Protein AF-A0AA37TK86-F1 (afdb_monomer)

Mean predicted aligned error: 8.05 Å

Sequence (138 aa):
MGIFGYLDRIAAEAEARDTRTPEQRAADVAAYEARGREAAIRLAAERVEFLAAAPRYVLPDGTAWRSSDMMGTLRTGRQGDQGRRLHAVPEEDCGVWSGASPALCGAQPGPRSVGWGDVRSEPVDCPRCVAKLRKFGL

Nearest PDB structures (foldseek):
  7bz6-assembly1_B  TM=3.145E-01  e=6.332E+00  Mycobacterium tuberculosis variant bovis

Solvent-accessible surface area (backbone atoms only — not comparable to full-atom values): 7468 Å² total; per-residue (Å²): 137,58,75,66,69,54,52,54,49,51,52,54,56,50,56,78,65,53,85,67,50,75,67,53,49,53,50,52,49,51,52,50,52,51,53,50,50,52,51,51,52,50,54,49,50,54,48,52,55,48,60,70,71,22,55,73,48,68,48,99,88,68,53,50,26,26,14,24,30,38,32,7,30,92,89,63,64,44,35,74,86,58,33,75,35,25,32,36,28,47,52,87,32,46,21,81,70,24,47,66,64,54,23,77,60,62,56,55,51,54,100,61,33,49,12,26,25,47,76,35,71,59,69,53,62,30,67,60,29,45,57,51,38,47,76,73,77,89

Organism: NCBI:txid374432

Structure (mmCIF, N/CA/C/O backbone):
data_AF-A0AA37TK86-F1
#
_entry.id   AF-A0AA37TK86-F1
#
loop_
_atom_site.group_PDB
_atom_site.id
_atom_site.type_symbol
_atom_site.label_atom_id
_atom_site.label_alt_id
_atom_site.label_comp_id
_atom_site.label_asym_id
_atom_site.label_entity_id
_atom_site.label_seq_id
_atom_site.pdbx_PDB_ins_code
_atom_site.Cartn_x
_atom_site.Cartn_y
_atom_site.Cartn_z
_atom_site.occupancy
_atom_site.B_iso_or_equiv
_atom_site.auth_seq_id
_atom_site.auth_comp_id
_atom_site.auth_asym_id
_atom_site.auth_atom_id
_atom_site.pdbx_PDB_model_num
ATOM 1 N N . MET A 1 1 ? 28.799 23.690 -22.260 1.00 52.06 1 MET A N 1
ATOM 2 C CA . MET A 1 1 ? 28.217 22.510 -22.933 1.00 52.06 1 MET A CA 1
ATOM 3 C C . MET A 1 1 ? 27.085 22.013 -22.042 1.00 52.06 1 MET A C 1
ATOM 5 O O . MET A 1 1 ? 27.36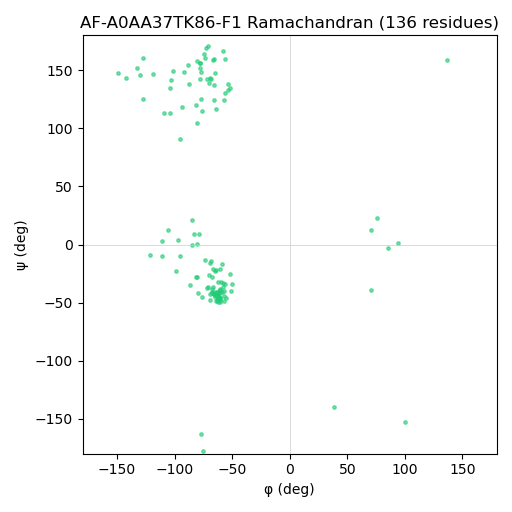2 21.607 -20.923 1.00 52.06 1 MET A O 1
ATOM 9 N N . GLY A 1 2 ? 25.826 22.228 -22.434 1.00 57.91 2 GLY A N 1
ATOM 10 C CA . GLY A 1 2 ? 24.664 21.905 -21.593 1.00 57.91 2 GLY A CA 1
ATOM 11 C C . GLY A 1 2 ? 24.342 20.408 -21.596 1.00 57.91 2 GLY A C 1
ATOM 12 O O . GLY A 1 2 ? 24.684 19.717 -22.551 1.00 57.91 2 GLY A O 1
ATOM 13 N N . ILE A 1 3 ? 23.664 19.926 -20.549 1.00 62.66 3 ILE A N 1
ATOM 14 C CA . ILE A 1 3 ? 23.268 18.514 -20.349 1.00 62.66 3 ILE A CA 1
ATOM 15 C C . ILE A 1 3 ? 22.554 17.917 -21.577 1.00 62.66 3 ILE A C 1
ATOM 17 O O . ILE A 1 3 ? 22.773 16.753 -21.902 1.00 62.66 3 ILE A O 1
ATOM 21 N N . PHE A 1 4 ? 21.779 18.721 -22.309 1.00 63.53 4 PHE A N 1
ATOM 22 C CA . PHE A 1 4 ? 21.070 18.290 -23.518 1.00 63.53 4 PHE A CA 1
ATOM 23 C C . PHE A 1 4 ? 22.015 17.810 -24.635 1.00 63.53 4 PHE A C 1
ATOM 25 O O . PHE A 1 4 ? 21.860 16.696 -25.121 1.00 63.53 4 PHE A O 1
ATOM 32 N N . GLY A 1 5 ? 23.096 18.543 -24.930 1.00 77.69 5 GLY A N 1
ATOM 33 C CA . GLY A 1 5 ? 24.056 18.134 -25.968 1.00 77.69 5 GLY A CA 1
ATOM 34 C C . GLY A 1 5 ? 24.898 16.900 -25.609 1.00 77.69 5 GLY A C 1
ATOM 35 O O . GLY A 1 5 ? 25.516 16.295 -26.481 1.00 77.69 5 GLY A O 1
ATOM 36 N N . TYR A 1 6 ? 24.946 16.514 -24.329 1.00 80.31 6 TYR A N 1
ATOM 37 C CA . TYR A 1 6 ? 25.613 15.286 -23.888 1.00 80.31 6 TYR A CA 1
ATOM 38 C C . TYR A 1 6 ? 24.738 14.050 -24.126 1.00 80.31 6 TYR A C 1
ATOM 40 O O . TYR A 1 6 ? 25.247 13.032 -24.595 1.00 80.31 6 TYR A O 1
ATOM 48 N N . LEU A 1 7 ? 23.436 14.151 -23.847 1.00 84.38 7 LEU A N 1
ATOM 49 C CA . LEU A 1 7 ? 22.480 13.065 -24.073 1.00 84.38 7 LEU A CA 1
ATOM 50 C C . LEU A 1 7 ? 22.280 12.792 -25.566 1.00 84.38 7 LEU A C 1
ATOM 52 O O . LEU A 1 7 ? 22.307 11.632 -25.969 1.00 84.38 7 LEU A O 1
ATOM 56 N N . ASP A 1 8 ? 22.199 13.842 -26.385 1.00 85.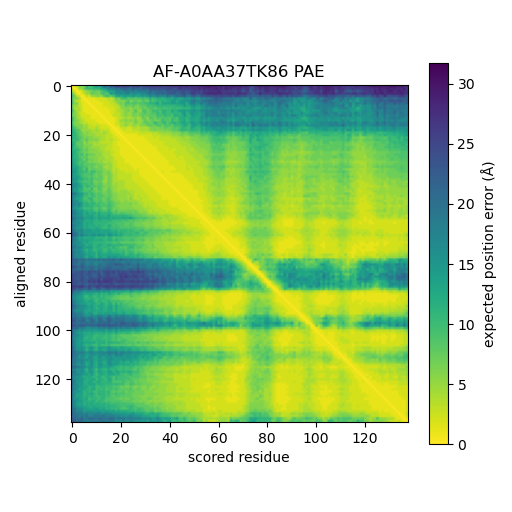69 8 ASP A N 1
ATOM 57 C CA . ASP A 1 8 ? 22.071 13.710 -27.843 1.00 85.69 8 ASP A CA 1
ATOM 58 C C . ASP A 1 8 ? 23.275 12.980 -28.455 1.00 85.69 8 ASP A C 1
ATOM 60 O O . ASP A 1 8 ? 23.126 12.114 -29.316 1.00 85.69 8 ASP A O 1
ATOM 64 N N . ARG A 1 9 ? 24.485 13.265 -27.955 1.00 86.00 9 ARG A N 1
ATOM 65 C CA . ARG A 1 9 ? 25.704 12.566 -28.379 1.00 86.00 9 ARG A CA 1
ATOM 66 C C . ARG A 1 9 ? 25.693 11.092 -27.972 1.00 86.00 9 ARG A C 1
ATOM 68 O O . ARG A 1 9 ? 26.073 10.252 -28.778 1.00 86.00 9 ARG A O 1
ATOM 75 N N . ILE A 1 10 ? 25.260 10.766 -26.752 1.00 86.75 10 ILE A N 1
ATOM 76 C CA . ILE A 1 10 ? 25.139 9.368 -26.306 1.00 86.75 10 ILE A CA 1
ATOM 77 C C . ILE A 1 10 ? 24.126 8.613 -27.167 1.00 86.75 10 ILE A C 1
ATOM 79 O O . ILE A 1 10 ? 24.399 7.482 -27.559 1.00 86.75 10 ILE A O 1
ATOM 83 N N . ALA A 1 11 ? 22.983 9.229 -27.475 1.00 84.56 11 ALA A N 1
ATOM 84 C CA . ALA A 1 11 ? 21.965 8.623 -28.324 1.00 84.56 11 ALA A CA 1
ATOM 85 C C . ALA A 1 11 ? 22.506 8.357 -29.738 1.00 84.56 11 ALA A C 1
ATOM 87 O O . ALA A 1 11 ? 22.397 7.235 -30.223 1.00 84.56 11 ALA A O 1
ATOM 88 N N . ALA A 1 12 ? 23.179 9.340 -30.346 1.00 83.38 12 ALA A N 1
ATOM 89 C CA . ALA A 1 12 ? 23.797 9.189 -31.663 1.00 83.38 12 ALA A CA 1
ATOM 90 C C . ALA A 1 12 ? 24.910 8.123 -31.680 1.00 83.38 12 ALA A C 1
ATOM 92 O O . ALA A 1 12 ? 25.002 7.331 -32.614 1.00 83.38 12 ALA A O 1
ATOM 93 N N . GLU A 1 13 ? 25.747 8.061 -30.638 1.00 88.25 13 GLU A N 1
ATOM 94 C CA . GLU A 1 13 ? 26.774 7.020 -30.494 1.00 88.25 13 GLU A CA 1
ATOM 95 C C . GLU A 1 13 ? 26.162 5.624 -30.290 1.00 88.25 13 GLU A C 1
ATOM 97 O O . GLU A 1 13 ? 26.709 4.640 -30.789 1.00 88.25 13 GLU A O 1
ATOM 102 N N . ALA A 1 14 ? 25.045 5.520 -29.564 1.00 84.75 14 ALA A N 1
ATOM 103 C CA . ALA A 1 14 ? 24.327 4.265 -29.365 1.00 84.75 14 ALA A CA 1
ATOM 104 C C . ALA A 1 14 ? 23.660 3.787 -30.662 1.00 84.75 14 ALA A C 1
ATOM 106 O O . ALA A 1 14 ? 23.772 2.611 -30.998 1.00 84.75 14 ALA A O 1
ATOM 107 N N . GLU A 1 15 ? 23.036 4.696 -31.412 1.00 83.81 15 GLU A N 1
ATOM 108 C CA . GLU A 1 15 ? 22.412 4.406 -32.705 1.00 83.81 15 GLU A CA 1
ATOM 109 C C . GLU A 1 15 ? 23.454 3.991 -33.751 1.00 83.81 15 GLU A C 1
ATOM 111 O O . GLU A 1 15 ? 23.280 2.981 -34.425 1.00 83.81 15 GLU A O 1
ATOM 116 N N . ALA A 1 16 ? 24.597 4.683 -33.816 1.00 84.69 16 ALA A N 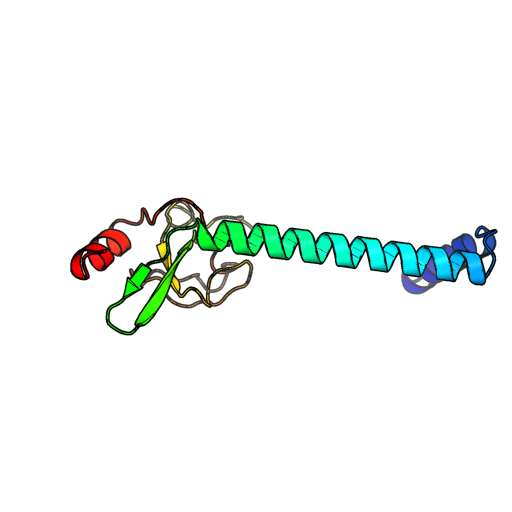1
ATOM 117 C CA . ALA A 1 16 ? 25.694 4.332 -34.720 1.00 84.69 16 ALA A CA 1
ATOM 118 C C . ALA A 1 16 ? 26.328 2.958 -34.422 1.00 84.69 16 ALA A C 1
ATOM 120 O O . ALA A 1 16 ? 26.971 2.372 -35.293 1.00 84.69 16 ALA A O 1
ATOM 121 N N . ARG A 1 17 ? 26.182 2.448 -33.192 1.00 89.19 17 ARG A N 1
ATOM 122 C CA . ARG A 1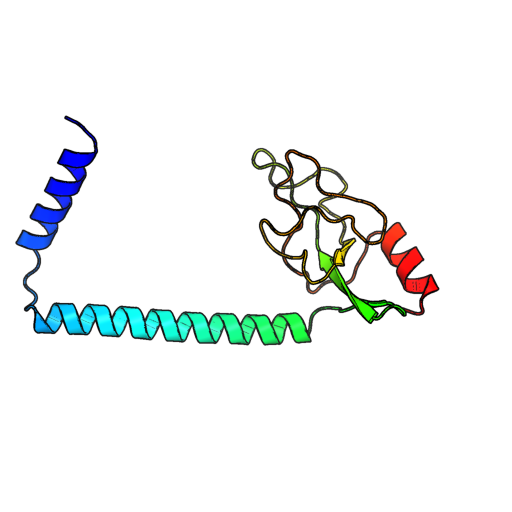 17 ? 26.672 1.124 -32.766 1.00 89.19 17 ARG A CA 1
ATOM 123 C C . ARG A 1 17 ? 25.611 0.032 -32.857 1.00 89.19 17 ARG A C 1
ATOM 125 O O . ARG A 1 17 ? 25.949 -1.140 -32.692 1.00 89.19 17 ARG A O 1
ATOM 132 N N . ASP A 1 18 ? 24.354 0.393 -33.090 1.00 88.19 18 ASP A N 1
ATOM 133 C CA . ASP A 1 18 ? 23.262 -0.562 -33.184 1.00 88.19 18 ASP A CA 1
ATOM 134 C C . ASP A 1 18 ? 23.235 -1.205 -34.575 1.00 88.19 18 ASP A C 1
ATOM 136 O O . ASP A 1 18 ? 22.817 -0.610 -35.565 1.00 88.19 18 ASP A O 1
ATOM 140 N N . THR A 1 19 ? 23.690 -2.451 -34.650 1.00 93.56 19 THR A N 1
ATOM 141 C CA . THR A 1 19 ? 23.739 -3.229 -35.893 1.00 93.56 19 THR A CA 1
ATOM 142 C C . THR A 1 19 ? 22.424 -3.941 -36.215 1.00 93.56 19 THR A C 1
ATOM 144 O O . THR A 1 19 ? 22.337 -4.630 -37.233 1.00 93.56 19 THR A O 1
ATOM 147 N N . ARG A 1 20 ? 21.393 -3.800 -35.370 1.00 92.06 20 ARG A N 1
ATOM 148 C CA . ARG A 1 20 ? 20.083 -4.424 -35.588 1.00 92.06 20 ARG A CA 1
ATOM 149 C C . ARG A 1 20 ? 19.337 -3.740 -36.731 1.00 92.06 20 ARG A C 1
ATOM 151 O O . ARG A 1 20 ? 19.348 -2.519 -36.875 1.00 92.06 20 ARG A O 1
ATOM 158 N N . THR A 1 21 ? 18.619 -4.534 -37.514 1.00 95.38 21 THR A N 1
ATOM 159 C CA . THR A 1 21 ? 17.650 -4.054 -38.511 1.00 95.38 21 THR A CA 1
ATOM 160 C C . THR A 1 21 ? 16.446 -3.376 -37.837 1.00 95.38 21 THR A C 1
ATOM 162 O O . THR A 1 21 ? 16.177 -3.634 -36.657 1.00 95.38 21 THR A O 1
ATOM 165 N N . PRO A 1 22 ? 15.690 -2.517 -38.551 1.00 93.44 22 PRO A N 1
ATOM 166 C CA . PRO A 1 22 ? 14.429 -1.971 -38.043 1.00 93.44 22 PRO A CA 1
ATOM 167 C C . PRO A 1 22 ? 13.473 -3.050 -37.517 1.00 93.44 22 PRO A C 1
ATOM 169 O O . PRO A 1 22 ? 12.874 -2.876 -36.457 1.00 93.44 22 PRO A O 1
ATOM 172 N N . GLU A 1 23 ? 13.389 -4.186 -38.208 1.00 94.94 23 GLU A N 1
ATOM 173 C CA . GLU A 1 23 ? 12.553 -5.326 -37.837 1.00 94.94 23 GLU A CA 1
ATOM 174 C C . GLU A 1 23 ? 13.031 -5.975 -36.532 1.00 94.94 23 GLU A C 1
ATOM 176 O O . GLU A 1 23 ? 12.220 -6.264 -35.655 1.00 94.94 23 GLU A O 1
ATOM 181 N N . GLN A 1 24 ? 14.346 -6.152 -36.360 1.00 94.44 24 GLN A N 1
ATOM 182 C CA . GLN A 1 24 ? 14.923 -6.669 -35.113 1.00 94.44 24 GLN A CA 1
ATOM 183 C C . GLN A 1 24 ? 14.695 -5.714 -33.938 1.00 94.44 24 GLN A C 1
ATOM 185 O O . GLN A 1 24 ? 14.340 -6.166 -32.853 1.00 94.44 24 GLN A O 1
ATOM 190 N N . ARG A 1 25 ? 14.824 -4.395 -34.143 1.00 93.62 25 ARG A N 1
ATOM 191 C CA . ARG A 1 25 ? 14.508 -3.404 -33.100 1.00 93.62 25 ARG A CA 1
ATOM 192 C C . ARG A 1 25 ? 13.034 -3.450 -32.707 1.00 93.62 25 ARG A C 1
ATOM 194 O O . ARG A 1 25 ? 12.725 -3.435 -31.519 1.00 93.62 25 ARG A O 1
ATOM 201 N N . ALA A 1 26 ? 12.133 -3.533 -33.684 1.00 94.06 26 ALA A N 1
ATOM 202 C CA . ALA A 1 26 ? 10.702 -3.654 -33.422 1.00 94.06 26 ALA A CA 1
ATOM 203 C C . ALA A 1 26 ? 10.376 -4.945 -32.651 1.00 94.06 26 ALA A C 1
ATOM 205 O O . ALA A 1 26 ? 9.609 -4.908 -31.689 1.00 94.06 26 ALA A O 1
ATOM 206 N N . ALA A 1 27 ? 11.002 -6.068 -33.020 1.00 95.94 27 ALA A N 1
ATOM 207 C CA . ALA A 1 27 ? 10.856 -7.334 -32.308 1.00 95.94 27 ALA A CA 1
ATOM 208 C C . ALA A 1 27 ? 11.386 -7.259 -30.864 1.00 95.94 27 ALA A C 1
ATOM 210 O O . ALA A 1 27 ? 10.723 -7.740 -29.946 1.00 95.94 27 ALA A O 1
ATOM 211 N N . ASP A 1 28 ? 12.533 -6.611 -30.640 1.00 95.38 28 ASP A N 1
ATOM 212 C CA . ASP A 1 28 ? 13.107 -6.411 -29.305 1.00 95.38 28 ASP A CA 1
ATOM 213 C C . ASP A 1 28 ? 12.204 -5.550 -28.412 1.00 95.38 28 ASP A C 1
ATOM 215 O O . ASP A 1 28 ? 11.996 -5.886 -27.241 1.00 95.38 28 ASP A O 1
ATOM 219 N N . VAL A 1 29 ? 11.646 -4.463 -28.960 1.00 95.38 29 VAL A N 1
ATOM 220 C CA . VAL A 1 29 ? 10.683 -3.600 -28.256 1.00 95.38 29 VAL A CA 1
ATOM 221 C C . VAL A 1 29 ? 9.430 -4.392 -27.900 1.00 95.38 29 VAL A C 1
ATOM 223 O O . VAL A 1 29 ? 9.052 -4.424 -26.731 1.00 95.38 29 VAL A O 1
ATOM 226 N N . ALA A 1 30 ? 8.840 -5.109 -28.858 1.00 96.62 30 ALA A N 1
ATOM 227 C CA . ALA A 1 30 ? 7.663 -5.937 -28.606 1.00 96.62 30 ALA A CA 1
ATOM 228 C C . ALA A 1 30 ? 7.934 -7.011 -27.537 1.00 96.62 30 ALA A C 1
ATOM 230 O O . ALA A 1 30 ? 7.110 -7.237 -26.651 1.00 96.62 30 ALA A O 1
ATOM 231 N N . ALA A 1 31 ? 9.109 -7.644 -27.564 1.00 97.00 31 ALA A N 1
ATOM 232 C CA . ALA A 1 31 ? 9.500 -8.622 -26.555 1.00 97.00 31 ALA A CA 1
ATOM 233 C C . ALA A 1 31 ? 9.714 -7.977 -25.173 1.00 97.00 31 ALA A C 1
ATOM 235 O O . ALA A 1 31 ? 9.360 -8.572 -24.153 1.00 97.00 31 ALA A O 1
ATOM 236 N N . TYR A 1 32 ? 10.284 -6.770 -25.114 1.00 95.88 32 TYR A N 1
ATOM 237 C CA . TYR A 1 32 ? 10.417 -6.001 -23.876 1.00 95.88 32 TYR A CA 1
ATOM 238 C C . TYR A 1 32 ? 9.050 -5.638 -23.290 1.00 95.88 32 TYR A C 1
ATOM 240 O O . TYR A 1 32 ? 8.811 -5.886 -22.109 1.00 95.88 32 TYR A O 1
ATOM 248 N N . GLU A 1 33 ? 8.139 -5.124 -24.113 1.00 97.06 33 GLU A N 1
ATOM 249 C CA . GLU A 1 33 ? 6.776 -4.781 -23.706 1.00 97.06 33 GLU A CA 1
ATOM 250 C C . GLU A 1 33 ? 5.989 -6.010 -23.246 1.00 97.06 33 GLU A C 1
ATOM 252 O O . GLU A 1 33 ? 5.308 -5.952 -22.222 1.00 97.06 33 GLU A O 1
ATOM 257 N N . ALA A 1 34 ? 6.119 -7.141 -23.948 1.00 96.12 34 ALA A N 1
ATOM 258 C CA . ALA A 1 34 ? 5.479 -8.394 -23.563 1.00 96.12 34 ALA A CA 1
ATOM 259 C C . ALA A 1 34 ? 5.960 -8.868 -22.183 1.00 96.12 34 ALA A C 1
ATOM 261 O O . ALA A 1 34 ? 5.134 -9.146 -21.313 1.00 96.12 34 ALA A O 1
ATOM 262 N N . ARG A 1 35 ? 7.281 -8.866 -21.941 1.00 96.50 35 ARG A N 1
ATOM 263 C CA . ARG A 1 35 ? 7.858 -9.184 -20.621 1.00 96.50 35 ARG A CA 1
ATOM 264 C C . ARG A 1 35 ? 7.409 -8.197 -19.546 1.00 96.50 35 ARG A C 1
ATOM 266 O O . ARG A 1 35 ? 7.118 -8.605 -18.426 1.00 96.50 35 ARG A O 1
ATOM 273 N N . GLY A 1 36 ? 7.340 -6.907 -19.877 1.00 96.56 36 GLY A N 1
ATOM 274 C CA . GLY A 1 36 ? 6.851 -5.870 -18.970 1.00 96.56 36 GLY A CA 1
ATOM 275 C C . GLY A 1 36 ? 5.393 -6.099 -18.570 1.00 96.56 36 GLY A C 1
ATOM 276 O O . GLY A 1 36 ? 5.060 -6.044 -17.388 1.00 96.56 36 GLY A O 1
ATOM 277 N N . ARG A 1 37 ? 4.532 -6.431 -19.539 1.00 95.94 37 ARG A N 1
ATOM 278 C CA . ARG A 1 37 ? 3.123 -6.763 -19.296 1.00 95.94 37 ARG A CA 1
ATOM 279 C C . ARG A 1 37 ? 2.976 -8.033 -18.462 1.00 95.94 37 ARG A C 1
ATOM 281 O O . ARG A 1 37 ? 2.190 -8.036 -17.522 1.00 95.94 37 ARG A O 1
ATOM 288 N N . GLU A 1 38 ? 3.721 -9.087 -18.777 1.00 95.81 38 GLU A N 1
ATOM 289 C CA . GLU A 1 38 ? 3.703 -10.336 -18.009 1.00 95.81 38 GLU A CA 1
ATOM 290 C C . GLU A 1 38 ? 4.134 -10.102 -16.554 1.00 95.81 38 GLU A C 1
ATOM 292 O O . GLU A 1 38 ? 3.448 -10.526 -15.623 1.00 95.81 38 GLU A O 1
ATOM 297 N N . ALA A 1 39 ? 5.216 -9.344 -16.344 1.00 95.06 39 ALA A N 1
ATOM 298 C CA . ALA A 1 39 ? 5.668 -8.962 -15.012 1.00 95.06 39 ALA A CA 1
ATOM 299 C C . ALA A 1 39 ? 4.612 -8.137 -14.260 1.00 95.06 39 ALA A C 1
ATOM 301 O O . ALA A 1 39 ? 4.381 -8.384 -13.078 1.00 95.06 39 ALA A O 1
ATOM 302 N N . ALA A 1 40 ? 3.940 -7.199 -14.935 1.00 93.81 40 ALA A N 1
ATOM 303 C CA . ALA A 1 40 ? 2.868 -6.406 -14.338 1.00 93.81 40 ALA A CA 1
ATOM 304 C C . ALA A 1 40 ? 1.661 -7.268 -13.933 1.00 93.81 40 ALA A C 1
ATOM 306 O O . ALA A 1 40 ? 1.132 -7.092 -12.838 1.00 93.81 40 ALA A O 1
ATOM 307 N N . ILE A 1 41 ? 1.255 -8.227 -14.774 1.00 95.56 41 ILE A N 1
ATOM 308 C CA . ILE A 1 41 ? 0.173 -9.172 -14.458 1.00 95.56 41 ILE A CA 1
ATOM 309 C C . ILE A 1 41 ? 0.543 -10.021 -13.240 1.00 95.56 41 ILE A C 1
ATOM 311 O O . ILE A 1 41 ? -0.273 -10.168 -12.332 1.00 95.56 41 ILE A O 1
ATOM 315 N N . ARG A 1 42 ? 1.774 -10.542 -13.188 1.00 94.50 42 ARG A N 1
ATOM 316 C CA . ARG A 1 42 ? 2.252 -11.331 -12.047 1.00 94.50 42 ARG A CA 1
ATOM 317 C C . ARG A 1 42 ? 2.237 -10.516 -10.755 1.00 94.50 42 ARG A C 1
ATOM 319 O O . ARG A 1 42 ? 1.662 -10.964 -9.771 1.00 94.50 42 ARG A O 1
ATOM 326 N N . LEU A 1 43 ? 2.800 -9.307 -10.775 1.00 91.44 43 LEU A N 1
ATOM 327 C CA . LEU A 1 43 ? 2.804 -8.413 -9.612 1.00 91.44 43 LEU A CA 1
ATOM 328 C C . LEU A 1 43 ? 1.380 -8.059 -9.161 1.00 91.44 43 LEU A C 1
ATOM 330 O O . LEU A 1 43 ? 1.109 -8.000 -7.965 1.00 91.44 43 LEU A O 1
ATOM 334 N N . ALA A 1 44 ? 0.453 -7.854 -10.102 1.00 91.00 44 ALA A N 1
ATOM 335 C CA . ALA A 1 44 ? -0.950 -7.625 -9.779 1.00 91.00 44 ALA A CA 1
ATOM 336 C C . ALA A 1 44 ? -1.595 -8.854 -9.114 1.00 91.00 44 ALA A C 1
ATOM 338 O O . ALA A 1 44 ? -2.310 -8.698 -8.127 1.00 91.00 44 ALA A O 1
ATOM 339 N N . ALA A 1 45 ? -1.320 -10.065 -9.608 1.00 92.31 45 ALA A N 1
ATOM 340 C CA . ALA A 1 45 ? -1.822 -11.304 -9.016 1.00 92.31 45 ALA A CA 1
ATOM 341 C C . ALA A 1 45 ? -1.273 -11.527 -7.597 1.00 92.31 45 ALA A C 1
ATOM 343 O O . ALA A 1 45 ? -2.052 -11.736 -6.669 1.00 92.31 45 ALA A O 1
ATOM 344 N N . GLU A 1 46 ? 0.043 -11.382 -7.411 1.00 90.50 46 GLU A N 1
ATOM 345 C CA . GLU A 1 46 ? 0.704 -11.451 -6.099 1.00 90.50 46 GLU A CA 1
ATOM 346 C C . GLU A 1 46 ? 0.114 -10.419 -5.128 1.00 90.50 46 GLU A C 1
ATOM 348 O O . GLU A 1 46 ? -0.131 -10.709 -3.956 1.00 90.50 46 GLU A O 1
ATOM 353 N N . ARG A 1 47 ? -0.181 -9.208 -5.618 1.00 89.12 47 ARG A N 1
ATOM 354 C CA . ARG A 1 47 ? -0.804 -8.159 -4.811 1.00 89.12 47 ARG A CA 1
ATOM 355 C C . ARG A 1 47 ? -2.237 -8.502 -4.404 1.00 89.12 47 ARG A C 1
ATOM 357 O O . ARG A 1 47 ? -2.611 -8.232 -3.264 1.00 89.12 47 ARG A O 1
ATOM 364 N N . VAL A 1 48 ? -3.037 -9.071 -5.304 1.00 90.06 48 VAL A N 1
ATOM 365 C CA . VAL A 1 48 ? -4.403 -9.521 -4.993 1.00 90.06 48 VAL A CA 1
ATOM 366 C C . VAL A 1 48 ? -4.375 -10.617 -3.931 1.00 90.06 48 VAL A C 1
ATOM 368 O O . VAL A 1 48 ? -5.113 -10.525 -2.952 1.00 90.06 48 VAL A O 1
ATOM 371 N N . GLU A 1 49 ? -3.497 -11.609 -4.083 1.00 89.06 49 GLU A N 1
ATOM 372 C CA . GLU A 1 49 ? -3.334 -12.694 -3.110 1.00 89.06 49 GLU A CA 1
ATOM 373 C C . GLU A 1 49 ? -2.903 -12.156 -1.739 1.00 89.06 49 GLU A C 1
ATOM 375 O O . GLU A 1 49 ? -3.514 -12.476 -0.717 1.00 89.06 49 GLU A O 1
ATOM 380 N N . PHE A 1 50 ? -1.924 -11.248 -1.718 1.00 90.00 50 PHE A N 1
ATOM 381 C CA . PHE A 1 50 ? -1.489 -10.576 -0.498 1.00 90.00 50 PHE A CA 1
ATOM 382 C C . PHE A 1 50 ? -2.635 -9.829 0.198 1.00 90.00 50 PHE A C 1
ATOM 384 O O . PHE A 1 50 ? -2.844 -9.992 1.399 1.00 90.00 50 PHE A O 1
ATOM 391 N N . LEU A 1 51 ? -3.407 -9.024 -0.539 1.00 89.62 51 LEU A N 1
ATOM 392 C CA . LEU A 1 51 ? -4.524 -8.259 0.025 1.00 89.62 51 LEU A CA 1
ATOM 393 C C . LEU A 1 51 ? -5.678 -9.148 0.502 1.00 89.62 51 LEU A C 1
ATOM 395 O O . LEU A 1 51 ? -6.404 -8.755 1.420 1.00 89.62 51 LEU A O 1
ATOM 399 N N . ALA A 1 52 ? -5.860 -10.322 -0.104 1.00 89.38 52 ALA A N 1
ATOM 400 C CA . ALA A 1 52 ? -6.830 -11.310 0.351 1.00 89.38 52 ALA A CA 1
ATOM 401 C C . ALA A 1 52 ? -6.400 -11.964 1.675 1.00 89.38 52 ALA A C 1
ATOM 403 O O . ALA A 1 52 ? -7.245 -12.210 2.533 1.00 89.38 52 ALA A O 1
ATOM 404 N N . ALA A 1 53 ? -5.098 -12.205 1.859 1.00 89.31 53 ALA A N 1
ATOM 405 C CA . ALA A 1 53 ? -4.547 -12.781 3.085 1.00 89.31 53 ALA A CA 1
ATOM 406 C C . ALA A 1 53 ? -4.369 -11.755 4.223 1.00 89.31 53 ALA A C 1
ATOM 408 O O . ALA A 1 53 ? -4.404 -12.121 5.398 1.00 89.31 53 ALA A O 1
ATOM 409 N N . ALA A 1 54 ? -4.163 -10.476 3.896 1.00 91.19 54 ALA A N 1
ATOM 410 C CA . ALA A 1 54 ? -3.942 -9.425 4.884 1.00 91.19 54 ALA A CA 1
ATOM 411 C C . ALA A 1 54 ? -5.215 -9.122 5.706 1.00 91.19 54 ALA A C 1
ATOM 413 O O . ALA A 1 54 ? -6.314 -9.080 5.143 1.00 91.19 54 ALA A O 1
ATOM 414 N N . PRO A 1 55 ? -5.095 -8.814 7.014 1.00 93.75 55 PRO A N 1
ATOM 415 C CA . PRO A 1 55 ? -6.230 -8.434 7.849 1.00 93.75 55 PRO A CA 1
ATOM 416 C C . PRO A 1 55 ? -7.036 -7.275 7.253 1.00 93.75 55 PRO A C 1
ATOM 418 O O . PRO A 1 55 ? -6.481 -6.251 6.840 1.00 93.75 55 PRO A O 1
ATOM 421 N N . ARG A 1 56 ? -8.361 -7.436 7.231 1.00 96.12 56 ARG A N 1
ATOM 422 C CA . ARG A 1 56 ? -9.325 -6.422 6.794 1.00 96.12 56 ARG A CA 1
ATOM 423 C C . ARG A 1 56 ? -10.372 -6.221 7.874 1.00 96.12 56 ARG A C 1
ATOM 425 O O . ARG A 1 56 ? -11.036 -7.172 8.272 1.00 96.12 56 ARG A O 1
ATOM 432 N N . TYR A 1 57 ? -10.540 -4.982 8.312 1.00 96.06 57 TYR A N 1
ATOM 433 C CA . TYR A 1 57 ? -11.493 -4.617 9.352 1.00 96.06 57 TYR A CA 1
ATOM 434 C C . TYR A 1 57 ? -12.636 -3.837 8.709 1.00 96.06 57 TYR A C 1
ATOM 436 O O . TYR A 1 57 ? -12.421 -2.740 8.201 1.00 96.06 57 TYR A O 1
ATOM 444 N N . VAL A 1 58 ? -13.840 -4.405 8.700 1.00 96.88 58 VAL A N 1
ATOM 445 C CA . VAL A 1 58 ? -15.032 -3.742 8.154 1.00 96.88 58 VAL A CA 1
ATOM 446 C C . VAL A 1 58 ? -15.881 -3.263 9.319 1.00 96.88 58 VAL A C 1
ATOM 448 O O . VAL A 1 58 ? -16.381 -4.079 10.091 1.00 96.88 58 VAL A O 1
ATOM 451 N N . LEU A 1 59 ? -16.004 -1.948 9.475 1.00 95.19 59 LEU A N 1
ATOM 452 C CA . LEU A 1 59 ? -16.798 -1.353 10.549 1.0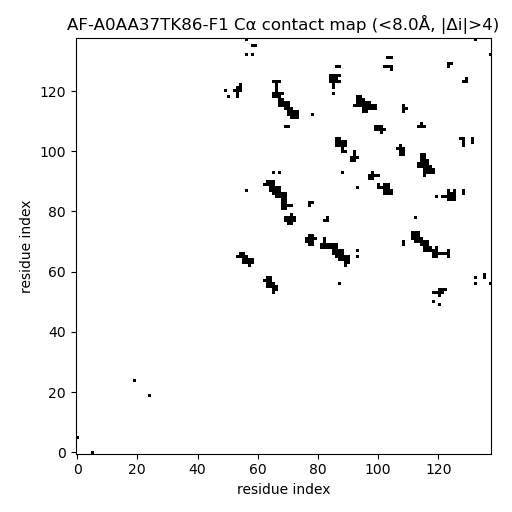0 95.19 59 LEU A CA 1
ATOM 453 C C . LEU A 1 59 ? -18.308 -1.481 10.259 1.00 95.19 59 LEU A C 1
ATOM 455 O O . LEU A 1 59 ? -18.693 -1.718 9.112 1.00 95.19 59 LEU A O 1
ATOM 459 N N . PRO A 1 60 ? -19.192 -1.293 11.263 1.00 95.94 60 PRO A N 1
ATOM 460 C CA . PRO A 1 60 ? -20.643 -1.405 11.065 1.00 95.94 60 PRO A CA 1
ATOM 461 C C . PRO A 1 60 ? -21.240 -0.424 10.047 1.00 95.94 60 PRO A C 1
ATOM 463 O O . PRO A 1 60 ? -22.321 -0.675 9.525 1.00 95.94 60 PRO A O 1
ATOM 466 N N . ASP A 1 61 ? -20.553 0.684 9.765 1.00 94.62 61 ASP A N 1
ATOM 467 C CA . ASP A 1 61 ? -20.936 1.656 8.733 1.00 94.62 61 ASP A CA 1
ATOM 468 C C . ASP A 1 61 ? -20.534 1.225 7.307 1.00 94.62 61 ASP A C 1
ATOM 470 O O . ASP A 1 61 ? -20.797 1.945 6.346 1.00 94.62 61 ASP A O 1
ATOM 474 N N . GLY A 1 62 ? -19.916 0.048 7.159 1.00 94.88 62 GLY A N 1
ATOM 475 C CA . GLY A 1 62 ? -19.469 -0.514 5.887 1.00 94.88 62 GLY A CA 1
ATOM 476 C C . GLY A 1 62 ? -18.082 -0.048 5.441 1.00 94.88 62 GLY A C 1
ATOM 477 O O . GLY A 1 62 ? -17.585 -0.539 4.426 1.00 94.88 62 GLY A O 1
ATOM 478 N N . THR A 1 63 ? -17.430 0.856 6.179 1.00 95.00 63 THR A N 1
ATOM 479 C CA . THR A 1 63 ? -16.081 1.321 5.834 1.00 95.00 63 THR A CA 1
ATOM 480 C C . THR A 1 63 ? -15.042 0.224 6.064 1.00 95.00 63 THR A C 1
ATOM 482 O O . THR A 1 63 ? -15.093 -0.518 7.051 1.00 95.00 63 THR A O 1
ATOM 485 N N . ALA A 1 64 ? -14.089 0.109 5.138 1.00 95.44 64 ALA A N 1
ATOM 486 C CA . ALA A 1 64 ? -13.036 -0.897 5.177 1.00 95.44 64 ALA A CA 1
ATOM 487 C C . ALA A 1 64 ? -11.708 -0.282 5.614 1.00 95.44 64 ALA A C 1
ATOM 489 O O . ALA A 1 64 ? -11.298 0.765 5.125 1.00 95.44 64 ALA A O 1
ATOM 490 N N . TRP A 1 65 ? -11.028 -0.970 6.524 1.00 96.44 65 TRP A N 1
ATOM 491 C CA . TRP A 1 65 ? -9.783 -0.519 7.123 1.00 96.44 65 TRP A CA 1
ATOM 492 C C . TRP A 1 65 ? -8.733 -1.624 7.053 1.00 96.44 6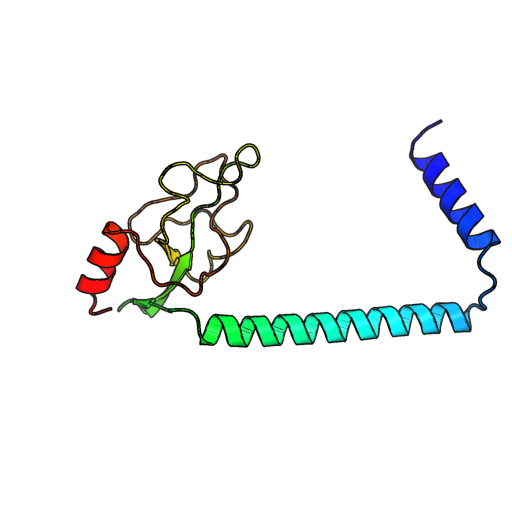5 TRP A C 1
ATOM 494 O O . TRP A 1 65 ? -9.040 -2.814 7.186 1.00 96.44 65 TRP A O 1
ATOM 504 N N . ARG A 1 66 ? -7.475 -1.229 6.881 1.00 96.12 66 ARG A N 1
ATOM 505 C CA . ARG A 1 66 ? -6.315 -2.121 6.782 1.00 96.12 66 ARG A CA 1
ATOM 506 C C . ARG A 1 66 ? -5.233 -1.720 7.773 1.00 96.12 66 ARG A C 1
ATOM 508 O O . ARG A 1 66 ? -5.213 -0.606 8.293 1.00 96.12 66 ARG A O 1
ATOM 515 N N . SER A 1 67 ? -4.344 -2.665 8.048 1.00 95.19 67 SER A N 1
ATOM 516 C CA . SER A 1 67 ? -3.162 -2.449 8.875 1.00 95.19 67 SER A CA 1
ATOM 517 C C . SER A 1 67 ? -2.085 -1.709 8.078 1.00 95.19 67 SER A C 1
ATOM 519 O O . SER A 1 67 ? -1.705 -2.171 7.004 1.00 95.19 67 SER A O 1
ATOM 521 N N . SER A 1 68 ? -1.589 -0.580 8.587 1.00 92.88 68 SER A N 1
ATOM 522 C CA . SER A 1 68 ? -0.499 0.188 7.969 1.00 92.88 68 SER A CA 1
ATOM 523 C C . SER A 1 68 ? 0.344 0.915 9.018 1.00 92.88 68 SER A C 1
ATOM 525 O O . SER A 1 68 ? -0.178 1.369 10.038 1.00 92.88 68 SER A O 1
ATOM 527 N N . ASP A 1 69 ? 1.644 1.076 8.762 1.00 90.31 69 ASP A N 1
ATOM 528 C CA . ASP A 1 69 ? 2.527 1.931 9.557 1.00 90.31 69 ASP A CA 1
ATOM 529 C C . ASP A 1 69 ? 2.541 3.372 9.039 1.00 90.31 69 ASP A C 1
ATOM 531 O O . ASP A 1 69 ? 2.248 3.647 7.876 1.00 90.31 69 ASP A O 1
ATOM 535 N N . MET A 1 70 ? 2.858 4.320 9.924 1.00 88.12 70 MET A N 1
ATOM 536 C CA . MET A 1 70 ? 3.061 5.710 9.526 1.00 88.12 70 MET A CA 1
ATOM 537 C C . MET A 1 70 ? 4.472 5.892 8.974 1.00 88.12 70 MET A C 1
ATOM 539 O O . MET A 1 70 ? 5.465 5.728 9.696 1.00 88.12 70 MET A O 1
ATOM 543 N N . MET A 1 71 ? 4.571 6.316 7.719 1.00 84.44 71 MET A N 1
ATOM 544 C CA . MET A 1 71 ? 5.862 6.583 7.111 1.00 84.44 71 MET A CA 1
ATOM 545 C C . MET A 1 71 ? 6.416 7.927 7.595 1.00 84.44 71 MET A C 1
ATOM 547 O O . MET A 1 71 ? 5.703 8.871 7.952 1.00 84.44 71 MET A O 1
ATOM 551 N N . GLY A 1 72 ? 7.739 8.008 7.683 1.00 73.94 72 GLY A N 1
ATOM 552 C CA . GLY A 1 72 ? 8.417 9.172 8.234 1.00 73.94 72 GLY A CA 1
ATOM 553 C C . GLY A 1 72 ? 8.478 10.352 7.295 1.00 73.94 72 GLY A C 1
ATOM 554 O O . GLY A 1 72 ? 7.770 10.446 6.300 1.00 73.94 72 GLY 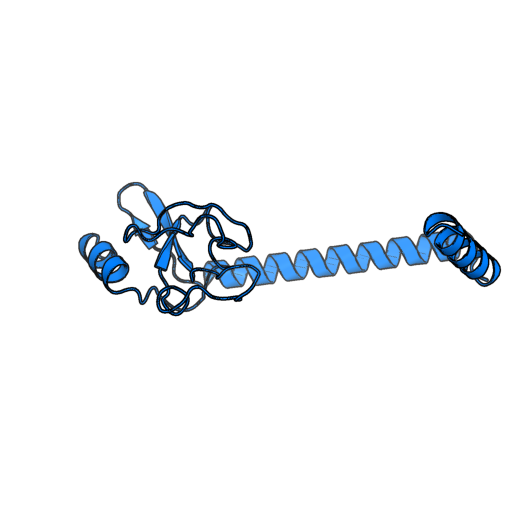A O 1
ATOM 555 N N . THR A 1 73 ? 9.383 11.267 7.624 1.00 72.94 73 THR A N 1
ATOM 556 C CA . THR A 1 73 ? 9.756 12.330 6.692 1.00 72.94 73 THR A CA 1
ATOM 557 C C . THR A 1 73 ? 10.707 11.795 5.629 1.00 72.94 73 THR A C 1
ATOM 559 O O . THR A 1 73 ? 11.457 10.860 5.909 1.00 72.94 73 THR A O 1
ATOM 562 N N . LEU A 1 74 ? 10.771 12.442 4.459 1.00 67.38 74 LEU A N 1
ATOM 563 C CA . LEU A 1 74 ? 11.768 12.128 3.418 1.00 67.38 74 LEU A CA 1
ATOM 564 C C . LEU A 1 74 ? 13.213 12.116 3.946 1.00 67.38 74 LEU A C 1
ATOM 566 O O . LEU A 1 74 ? 14.066 11.417 3.415 1.00 67.38 74 LEU A O 1
ATOM 570 N N . ARG A 1 75 ? 13.481 12.857 5.027 1.00 64.06 75 ARG A N 1
ATOM 571 C CA . ARG A 1 75 ? 14.789 12.919 5.689 1.00 64.06 75 ARG A CA 1
ATOM 572 C C . ARG A 1 75 ? 15.054 11.752 6.648 1.00 64.06 75 ARG A C 1
ATOM 574 O O . ARG A 1 75 ? 16.209 11.449 6.911 1.00 64.06 75 ARG A O 1
ATOM 581 N N . THR A 1 76 ? 14.019 11.152 7.236 1.00 65.06 76 THR A N 1
ATOM 582 C CA . THR A 1 76 ? 14.164 10.190 8.350 1.00 65.06 76 THR A CA 1
ATOM 583 C C . THR A 1 76 ? 13.576 8.810 8.069 1.00 65.06 76 THR A C 1
ATOM 585 O O . THR A 1 76 ? 13.776 7.908 8.877 1.00 65.06 76 THR A O 1
ATOM 588 N N . GLY A 1 77 ? 12.837 8.626 6.971 1.00 62.03 77 GLY 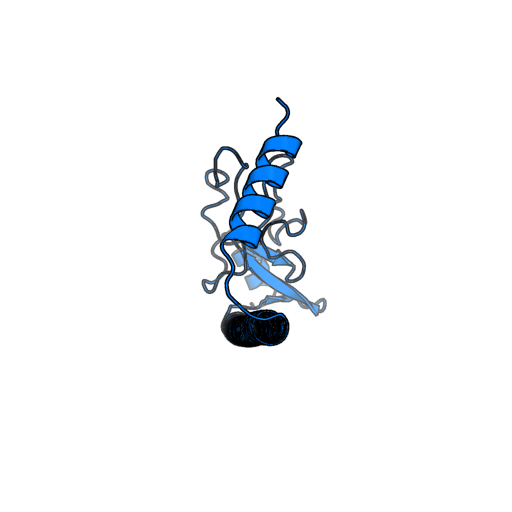A N 1
ATOM 589 C CA . GLY A 1 77 ? 12.243 7.354 6.545 1.00 62.03 77 GLY A CA 1
ATOM 590 C C . GLY A 1 77 ? 11.072 6.862 7.410 1.00 62.03 77 GLY A C 1
ATOM 591 O O . GLY A 1 77 ? 10.076 6.395 6.869 1.00 62.03 77 GLY A O 1
ATOM 592 N N . ARG A 1 78 ? 11.129 7.020 8.743 1.00 62.28 78 ARG A N 1
ATOM 593 C CA . ARG A 1 78 ? 10.054 6.680 9.703 1.00 62.28 78 ARG A CA 1
ATOM 594 C C . ARG A 1 78 ? 9.774 7.796 10.714 1.00 62.28 78 ARG A C 1
ATOM 596 O O . ARG A 1 78 ? 10.641 8.630 10.993 1.00 62.28 78 ARG A O 1
ATOM 603 N N . GLN A 1 79 ? 8.534 7.857 11.205 1.00 63.38 79 GLN A N 1
ATOM 604 C CA . GLN A 1 79 ? 8.073 8.879 12.148 1.00 63.38 79 GLN A CA 1
ATOM 605 C C . GLN A 1 79 ? 8.191 8.353 13.592 1.00 63.38 79 GLN A C 1
ATOM 607 O O . GLN A 1 79 ? 7.259 7.737 14.083 1.00 63.38 79 GLN A O 1
ATOM 612 N N . GLY A 1 80 ? 9.323 8.566 14.278 1.00 63.28 80 GLY A N 1
ATOM 613 C CA . GLY A 1 80 ? 9.489 8.302 15.727 1.00 63.28 80 GLY A CA 1
ATOM 614 C C . GLY A 1 80 ? 8.804 7.032 16.279 1.00 63.28 80 GLY A C 1
ATOM 615 O O . GLY A 1 80 ? 8.789 5.987 15.630 1.00 63.28 80 GLY A O 1
ATOM 616 N N . ASP A 1 81 ? 8.207 7.131 17.470 1.00 60.47 81 ASP A N 1
ATOM 617 C CA . ASP A 1 81 ? 7.477 6.030 18.129 1.00 60.47 81 ASP A CA 1
ATOM 618 C C . ASP A 1 81 ? 6.162 5.634 17.424 1.00 60.47 81 ASP A C 1
ATOM 620 O O . ASP A 1 81 ? 5.596 4.579 17.716 1.00 60.47 81 ASP A O 1
ATOM 624 N N . GLN A 1 82 ? 5.658 6.461 16.497 1.00 59.28 82 GLN A N 1
ATOM 625 C CA . GLN A 1 82 ? 4.393 6.223 15.785 1.00 59.28 82 GLN A CA 1
ATOM 626 C C . GLN A 1 82 ? 4.575 5.345 14.536 1.00 59.28 82 GLN A C 1
ATOM 628 O O . GLN A 1 82 ? 3.746 4.484 14.274 1.00 59.28 82 GLN A O 1
ATOM 633 N N . GLY A 1 83 ? 5.699 5.464 13.825 1.00 63.59 83 GLY A N 1
ATOM 634 C CA . GLY A 1 83 ? 6.041 4.666 12.637 1.00 63.59 83 GLY A CA 1
ATOM 635 C C . GLY A 1 83 ? 6.554 3.252 12.935 1.00 63.59 83 GLY A C 1
ATOM 636 O O . GLY A 1 83 ? 7.078 2.577 12.048 1.00 63.59 83 GLY A O 1
ATOM 637 N N . ARG A 1 84 ? 6.474 2.811 14.197 1.00 75.06 84 ARG A N 1
ATOM 638 C CA . ARG A 1 84 ? 6.679 1.407 14.594 1.00 75.06 84 ARG A CA 1
ATOM 639 C C . ARG A 1 84 ? 5.372 0.652 14.789 1.00 75.06 84 ARG A C 1
ATOM 641 O O . ARG A 1 84 ? 5.398 -0.569 14.747 1.00 75.06 84 ARG A O 1
ATOM 648 N N . ARG A 1 85 ? 4.274 1.367 15.043 1.00 89.69 85 ARG A N 1
ATOM 649 C CA . ARG A 1 85 ? 2.967 0.767 15.294 1.00 89.69 85 ARG A CA 1
ATOM 650 C C . ARG A 1 85 ? 2.191 0.636 13.999 1.00 89.69 85 ARG A C 1
ATOM 652 O O . ARG A 1 85 ? 2.283 1.483 13.113 1.00 89.69 85 ARG A O 1
ATOM 659 N N . LEU A 1 86 ? 1.378 -0.400 13.953 1.00 93.31 86 LEU A N 1
ATOM 660 C CA . LEU A 1 86 ? 0.412 -0.671 12.916 1.00 93.31 86 LEU A CA 1
ATOM 661 C C . LEU A 1 86 ? -0.939 -0.100 13.323 1.00 93.31 86 LEU A C 1
ATOM 663 O O . LEU A 1 86 ? -1.530 -0.451 14.349 1.00 93.31 86 LEU A O 1
ATOM 667 N N . HIS A 1 87 ? -1.407 0.836 12.513 1.00 94.25 87 HIS A N 1
ATOM 668 C CA . HIS A 1 87 ? -2.663 1.537 12.676 1.00 94.25 87 HIS A CA 1
ATOM 669 C C . HIS A 1 87 ? -3.718 0.950 11.738 1.00 94.25 87 HIS A C 1
ATOM 671 O O . HIS A 1 87 ? -3.395 0.488 10.650 1.00 94.25 87 HIS A O 1
ATOM 677 N N . ALA A 1 88 ? -4.985 0.996 12.156 1.00 96.44 88 ALA A N 1
ATOM 678 C CA . ALA A 1 88 ? -6.099 0.798 11.239 1.00 96.44 88 ALA A CA 1
ATOM 679 C C . ALA A 1 88 ? -6.268 2.090 10.432 1.00 96.44 88 ALA A C 1
ATOM 681 O O . ALA A 1 88 ? -6.587 3.128 11.019 1.00 96.44 88 ALA A O 1
ATOM 682 N N . VAL A 1 89 ? -6.037 2.027 9.126 1.00 94.81 89 VAL A N 1
ATOM 683 C CA . VAL A 1 89 ? -6.119 3.138 8.161 1.00 94.81 89 VAL A CA 1
ATOM 684 C C . VAL A 1 89 ? -7.196 2.798 7.122 1.00 94.81 89 VAL A C 1
ATOM 686 O O . VAL A 1 89 ? -7.370 1.602 6.863 1.00 94.81 89 VAL A O 1
ATOM 689 N N . PRO A 1 90 ? -7.948 3.772 6.571 1.00 94.56 90 PRO A N 1
ATOM 690 C CA . PRO A 1 90 ? -8.910 3.487 5.508 1.00 94.56 90 PRO A CA 1
ATOM 691 C C . PRO A 1 90 ? -8.226 2.753 4.352 1.00 94.56 90 PRO A C 1
ATOM 693 O O . PRO A 1 90 ? -7.088 3.068 4.006 1.00 94.56 90 PRO A O 1
ATOM 696 N N . GLU A 1 91 ? -8.885 1.739 3.796 1.00 92.62 91 GLU A N 1
ATOM 697 C CA . GLU A 1 91 ? -8.305 0.875 2.758 1.00 92.62 91 GLU A CA 1
ATOM 698 C C . GLU A 1 91 ? -7.859 1.677 1.524 1.00 92.62 91 GLU A C 1
ATOM 700 O O . GLU A 1 91 ? -6.805 1.397 0.955 1.00 92.62 91 GLU A O 1
ATOM 705 N N . GLU A 1 92 ? -8.619 2.711 1.163 1.00 89.62 92 GLU A N 1
ATOM 706 C CA . GLU A 1 92 ? -8.326 3.659 0.086 1.00 89.62 92 GLU A CA 1
ATOM 707 C C . GLU A 1 92 ? -7.096 4.545 0.347 1.00 89.62 92 GLU A C 1
ATOM 709 O O . GLU A 1 92 ? -6.498 5.068 -0.593 1.00 89.62 92 GLU A O 1
ATOM 714 N N . ASP A 1 93 ? -6.698 4.685 1.612 1.00 89.81 93 ASP A N 1
ATOM 715 C CA . ASP A 1 93 ? -5.599 5.535 2.062 1.00 89.81 93 ASP A CA 1
ATOM 716 C C . ASP A 1 93 ? -4.354 4.730 2.454 1.00 89.81 93 ASP A C 1
ATOM 718 O O . ASP A 1 93 ? -3.423 5.284 3.039 1.00 89.81 93 ASP A O 1
ATOM 722 N N . CYS A 1 94 ? -4.287 3.438 2.127 1.00 86.50 94 CYS A N 1
ATOM 723 C CA . CYS A 1 94 ? -3.059 2.650 2.232 1.00 86.50 94 CYS A CA 1
ATOM 724 C C . CYS A 1 94 ? -2.216 2.751 0.949 1.00 86.50 94 CYS A C 1
ATOM 726 O O . CYS A 1 94 ? -2.743 2.652 -0.158 1.00 86.50 94 CYS A O 1
ATOM 728 N N . GLY A 1 95 ? -0.895 2.887 1.087 1.00 79.94 95 GLY A N 1
ATOM 729 C CA . GLY A 1 95 ? 0.043 2.942 -0.035 1.00 79.94 95 GLY A CA 1
ATOM 730 C C . GLY A 1 95 ? 1.115 4.024 0.100 1.00 79.94 95 GLY A C 1
ATOM 731 O O . GLY A 1 95 ? 0.971 5.018 0.796 1.00 79.94 95 GLY A O 1
ATOM 732 N N . VAL A 1 96 ? 2.228 3.866 -0.612 1.00 65.19 96 VAL A N 1
ATOM 733 C CA . VAL A 1 96 ? 3.256 4.916 -0.635 1.00 65.19 96 VAL A CA 1
ATOM 734 C C . VAL A 1 96 ? 2.670 6.149 -1.328 1.00 65.19 96 VAL A C 1
ATOM 736 O O . VAL A 1 96 ? 2.215 6.039 -2.466 1.00 65.19 96 VAL A O 1
ATOM 739 N N . TRP A 1 97 ? 2.696 7.305 -0.654 1.00 65.50 97 TRP A N 1
ATOM 740 C CA . TRP A 1 97 ? 2.051 8.558 -1.087 1.00 65.50 97 TRP A CA 1
ATOM 741 C C . TRP A 1 97 ? 0.517 8.567 -1.038 1.00 65.50 97 TRP A C 1
ATOM 743 O O . TRP A 1 97 ? -0.099 9.474 -1.601 1.00 65.50 97 TRP A O 1
ATOM 753 N N . SER A 1 98 ? -0.106 7.585 -0.383 1.00 68.44 98 SER A N 1
ATOM 754 C CA . SER A 1 98 ? -1.551 7.580 -0.155 1.00 68.44 98 SER A CA 1
ATOM 755 C C . SER A 1 98 ? -1.970 8.638 0.876 1.00 68.44 98 SER A C 1
ATOM 757 O O . SER A 1 98 ? -1.136 9.318 1.487 1.00 68.44 98 SER A O 1
ATOM 759 N N . GLY A 1 99 ? -3.286 8.829 1.009 1.00 68.50 99 GLY A N 1
ATOM 760 C CA . GLY A 1 99 ? -3.890 9.998 1.634 1.00 68.50 99 GLY A CA 1
ATOM 761 C C . GLY A 1 99 ? -3.443 10.294 3.064 1.00 68.50 99 GLY A C 1
ATOM 762 O O . GLY A 1 99 ? -2.958 9.458 3.825 1.00 68.50 99 GLY A O 1
ATOM 763 N N . ALA A 1 100 ? -3.648 11.548 3.454 1.00 78.25 100 ALA A N 1
ATOM 764 C CA . ALA A 1 100 ? -3.358 12.029 4.794 1.00 78.25 100 ALA A CA 1
ATOM 765 C C . ALA A 1 100 ? -4.518 11.760 5.762 1.00 78.25 100 ALA A C 1
ATOM 767 O O . ALA A 1 100 ? -4.628 12.472 6.751 1.00 78.25 100 ALA A O 1
ATOM 768 N N . SER A 1 101 ? -5.418 10.813 5.494 1.00 88.19 101 SER A N 1
ATOM 769 C CA . SER A 1 101 ? -6.571 10.584 6.366 1.00 88.19 101 SER A CA 1
ATOM 770 C C . SER A 1 101 ? -6.144 10.099 7.751 1.00 88.19 101 SER A C 1
ATOM 772 O O . SER A 1 101 ? -5.131 9.401 7.897 1.00 88.19 101 SER A O 1
ATOM 774 N N . PRO A 1 102 ? -6.895 10.462 8.802 1.00 91.94 102 PRO A N 1
ATOM 775 C CA . PRO A 1 102 ? -6.628 9.959 10.133 1.00 91.94 102 PRO A CA 1
ATOM 776 C C . PRO A 1 102 ? -6.880 8.447 10.194 1.00 91.94 102 PRO A C 1
ATOM 778 O O . PRO A 1 102 ? -7.897 7.941 9.727 1.00 91.94 102 PRO A O 1
ATOM 781 N N . ALA A 1 103 ? -5.980 7.731 10.863 1.00 94.12 103 ALA A N 1
ATOM 782 C CA . ALA A 1 103 ? -6.222 6.368 11.309 1.00 94.12 103 ALA A CA 1
ATOM 783 C C . ALA A 1 103 ? -7.449 6.310 12.231 1.00 94.12 103 ALA A C 1
ATOM 785 O O . ALA A 1 103 ? -7.855 7.314 12.821 1.00 94.12 103 ALA A O 1
ATOM 786 N N . LEU A 1 104 ? -7.961 5.108 12.493 1.00 95.38 104 LEU A N 1
ATOM 787 C CA . LEU A 1 104 ? -9.117 4.903 13.367 1.00 95.38 104 LEU A CA 1
ATOM 788 C C . LEU A 1 104 ? -8.890 5.501 14.761 1.00 95.38 104 LEU A C 1
ATOM 790 O O . LEU A 1 104 ? -9.810 6.020 15.393 1.00 95.38 104 LEU A O 1
ATOM 794 N N . CYS A 1 105 ? -7.655 5.473 15.270 1.00 94.25 105 CYS A N 1
ATOM 795 C CA . CYS A 1 105 ? -7.324 6.104 16.543 1.00 94.25 105 CYS A CA 1
ATOM 796 C C . CYS A 1 105 ? -7.270 7.638 16.494 1.00 94.25 105 CYS A C 1
ATOM 798 O O . CYS A 1 105 ? -7.276 8.235 17.566 1.00 94.25 105 CYS A O 1
ATOM 800 N N . GLY A 1 106 ? -7.242 8.264 15.320 1.00 92.81 106 GLY A N 1
ATOM 801 C CA . GLY A 1 106 ? -7.070 9.702 15.099 1.00 92.81 106 GLY A CA 1
ATOM 802 C C . GLY A 1 106 ? -5.622 10.138 14.851 1.00 92.81 106 GLY A C 1
ATOM 803 O O . GLY A 1 106 ? -5.373 11.330 14.722 1.00 92.81 106 GLY A O 1
ATOM 804 N N . ALA A 1 107 ? -4.658 9.210 14.823 1.00 90.19 107 ALA A N 1
ATOM 805 C CA . ALA A 1 107 ? -3.294 9.531 14.395 1.00 90.19 107 ALA A CA 1
ATOM 806 C C . ALA A 1 107 ? -3.286 9.852 12.897 1.00 90.19 107 ALA A C 1
ATOM 808 O O . ALA A 1 107 ? -4.002 9.202 12.144 1.00 90.19 107 ALA A O 1
ATOM 809 N N . GLN A 1 108 ? -2.481 10.820 12.469 1.00 88.88 108 GLN A N 1
ATOM 810 C CA . GLN A 1 108 ? -2.467 11.294 11.088 1.00 88.88 108 GLN A CA 1
ATOM 811 C C . GLN A 1 108 ? -1.031 11.619 10.657 1.00 88.88 108 GLN A C 1
ATOM 813 O O . GLN A 1 108 ? -0.266 12.139 11.480 1.00 88.88 108 GLN A O 1
ATOM 818 N N . PRO A 1 109 ? -0.647 11.348 9.395 1.00 84.38 109 PRO A N 1
ATOM 819 C CA . PRO A 1 109 ? 0.629 11.793 8.857 1.00 84.38 109 PRO A CA 1
ATOM 820 C C . PRO A 1 109 ? 0.773 13.314 8.988 1.00 84.38 109 PRO A C 1
ATOM 822 O O . PRO A 1 109 ? -0.119 14.080 8.629 1.00 84.38 109 PRO A O 1
ATOM 825 N N . GLY A 1 110 ? 1.903 13.769 9.532 1.00 79.12 110 GLY A N 1
ATOM 826 C CA . GLY A 1 110 ? 2.187 15.202 9.647 1.00 79.12 110 GLY A CA 1
ATOM 827 C C . GLY A 1 110 ? 2.526 15.848 8.291 1.00 79.12 110 GLY A C 1
ATOM 828 O O . GLY A 1 110 ? 2.856 15.135 7.348 1.00 79.12 110 GLY A O 1
ATOM 829 N N . PRO A 1 111 ? 2.601 17.190 8.197 1.00 78.31 111 PRO A N 1
ATOM 830 C CA . PRO A 1 111 ? 2.815 17.918 6.931 1.00 78.31 111 PRO A CA 1
ATOM 831 C C . PRO A 1 111 ? 4.105 17.578 6.169 1.00 78.31 111 PRO A C 1
ATOM 833 O O . PRO A 1 111 ? 4.266 17.940 5.011 1.00 78.31 111 PRO A O 1
ATOM 836 N N . ARG A 1 112 ? 5.069 16.945 6.845 1.00 78.19 112 ARG A N 1
ATOM 837 C CA . ARG A 1 112 ? 6.359 16.527 6.275 1.00 78.19 112 ARG A CA 1
ATOM 838 C C . ARG A 1 112 ? 6.493 15.009 6.148 1.00 78.19 112 ARG A C 1
ATOM 840 O O . ARG A 1 112 ? 7.583 14.540 5.830 1.00 78.19 112 ARG A O 1
ATOM 847 N N . SER A 1 113 ? 5.450 14.255 6.492 1.00 78.88 113 SER A N 1
ATOM 848 C CA . SER A 1 113 ? 5.407 12.802 6.335 1.00 78.88 113 SER A CA 1
ATOM 849 C C . SER A 1 113 ? 5.140 12.444 4.874 1.00 78.88 113 SER A C 1
ATOM 851 O O . SER A 1 113 ? 4.505 13.209 4.155 1.00 78.88 113 SER A O 1
ATOM 853 N N . VAL A 1 114 ? 5.620 11.278 4.448 1.00 82.38 114 VAL A N 1
ATOM 854 C CA . VAL A 1 114 ? 5.293 10.695 3.137 1.00 82.38 114 VAL A CA 1
ATOM 855 C C . VAL A 1 114 ? 3.957 9.933 3.132 1.00 82.38 114 VAL A C 1
ATOM 857 O O . VAL A 1 114 ? 3.647 9.268 2.150 1.00 82.38 114 VAL A O 1
ATOM 860 N N . GLY A 1 115 ? 3.173 10.038 4.212 1.00 87.12 115 GLY A N 1
ATOM 861 C CA . GLY A 1 115 ? 1.846 9.439 4.334 1.00 87.12 115 GLY A CA 1
ATOM 862 C C . GLY A 1 115 ? 1.844 8.140 5.136 1.00 87.12 115 GLY A C 1
ATOM 863 O O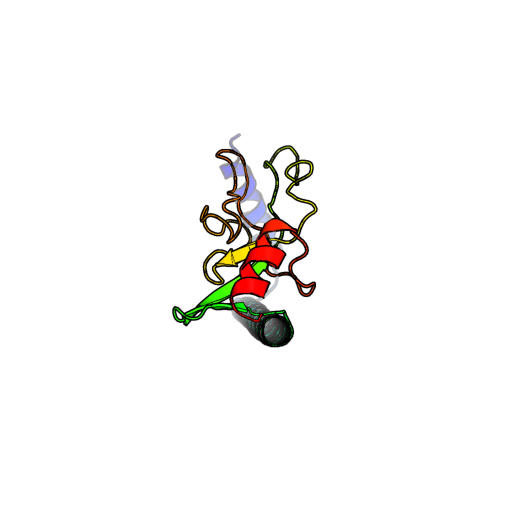 . GLY A 1 115 ? 2.679 7.918 6.024 1.00 87.12 115 GLY A O 1
ATOM 864 N N . TRP A 1 116 ? 0.870 7.292 4.830 1.00 89.94 116 TRP A N 1
ATOM 865 C CA . TRP A 1 116 ? 0.824 5.923 5.322 1.00 89.94 116 TRP A CA 1
ATOM 866 C C . TRP A 1 116 ? 1.737 5.016 4.490 1.00 89.94 116 TRP A C 1
ATOM 868 O O . TRP A 1 116 ? 2.167 5.355 3.390 1.00 89.94 116 TRP A O 1
ATOM 878 N N . GLY A 1 117 ? 2.131 3.895 5.079 1.00 88.44 117 GLY A N 1
ATOM 879 C CA . GLY A 1 117 ? 2.828 2.826 4.386 1.00 88.44 117 GLY A CA 1
ATOM 880 C C . GLY A 1 117 ? 1.882 2.022 3.504 1.00 88.44 117 GLY A C 1
ATOM 881 O O . GLY A 1 117 ? 0.688 2.301 3.384 1.00 88.44 117 GLY A O 1
ATOM 882 N N . ASP A 1 118 ? 2.439 0.995 2.877 1.00 89.62 118 ASP A N 1
ATOM 883 C CA . ASP A 1 118 ? 1.618 -0.010 2.221 1.00 89.62 118 ASP A CA 1
ATOM 884 C C . ASP A 1 118 ? 0.940 -0.930 3.257 1.00 89.62 118 ASP A C 1
ATOM 886 O O . ASP A 1 118 ? 1.383 -1.029 4.405 1.00 89.62 118 ASP A O 1
ATOM 890 N N . VAL A 1 119 ? -0.122 -1.623 2.839 1.00 91.75 119 VAL A N 1
ATOM 891 C CA . VAL A 1 119 ? -0.838 -2.607 3.658 1.00 91.75 119 VAL A CA 1
ATOM 892 C C . VAL A 1 119 ? 0.147 -3.624 4.232 1.00 91.75 119 VAL A C 1
ATOM 894 O O . VAL A 1 119 ? 1.012 -4.156 3.534 1.00 91.75 119 VAL A O 1
ATOM 897 N N . ARG A 1 120 ? -0.010 -3.910 5.522 1.00 92.44 120 ARG A N 1
ATOM 898 C CA . ARG A 1 120 ? 0.791 -4.871 6.277 1.00 92.44 120 ARG A CA 1
ATOM 899 C C . ARG A 1 120 ? 0.009 -6.165 6.474 1.00 92.44 120 ARG A C 1
ATOM 901 O O . ARG A 1 120 ? -1.197 -6.146 6.711 1.00 92.44 120 ARG A O 1
ATOM 908 N N . SER A 1 121 ? 0.711 -7.292 6.385 1.00 92.94 121 SER A N 1
ATOM 909 C CA . SER A 1 121 ? 0.151 -8.618 6.682 1.00 92.94 121 SER A CA 1
ATOM 910 C C . SER A 1 121 ? -0.135 -8.812 8.171 1.00 92.94 121 SER A C 1
ATOM 912 O O . SER A 1 121 ? -0.979 -9.612 8.561 1.00 92.94 121 SER A O 1
ATOM 914 N N . GLU A 1 122 ? 0.591 -8.088 9.015 1.00 94.19 122 GLU A N 1
ATOM 915 C CA . GLU A 1 122 ? 0.496 -8.155 10.459 1.00 94.19 122 GLU A CA 1
ATOM 916 C C . GLU A 1 122 ? -0.740 -7.376 10.948 1.00 94.19 122 GLU A C 1
ATOM 918 O O . GLU A 1 122 ? -1.067 -6.315 10.402 1.00 94.19 122 GLU A O 1
ATOM 923 N N . PRO A 1 123 ? -1.444 -7.867 11.983 1.00 95.50 123 PRO A N 1
ATOM 924 C CA . PRO A 1 123 ? -2.624 -7.194 12.507 1.00 95.50 123 PRO A CA 1
ATOM 925 C C . PRO A 1 123 ? -2.278 -5.846 13.146 1.00 95.50 123 PRO A C 1
ATOM 927 O O . PRO A 1 123 ? -1.151 -5.593 13.567 1.00 95.50 123 PRO A O 1
ATOM 930 N N . VAL A 1 124 ? -3.292 -4.994 13.265 1.00 96.00 124 VAL A N 1
ATOM 931 C CA . VAL A 1 124 ? -3.202 -3.701 13.951 1.00 96.00 124 VAL A CA 1
ATOM 932 C C . VAL A 1 124 ? -2.732 -3.899 15.395 1.00 96.00 124 VAL A C 1
ATOM 934 O O . VAL A 1 124 ? -3.376 -4.605 16.170 1.00 96.00 124 VAL A O 1
ATOM 937 N N . ASP A 1 125 ? -1.644 -3.225 15.775 1.00 95.56 125 ASP A N 1
ATOM 938 C CA . ASP A 1 125 ? -1.046 -3.315 17.116 1.00 95.56 125 ASP A CA 1
ATOM 939 C C . ASP A 1 125 ? -1.196 -2.020 17.933 1.00 95.56 125 ASP A C 1
ATOM 941 O O . ASP A 1 125 ? -0.949 -1.998 19.141 1.00 95.56 125 ASP A O 1
ATOM 945 N N . CYS A 1 126 ? -1.638 -0.926 17.299 1.00 94.56 126 CYS A N 1
ATOM 946 C CA . CYS A 1 126 ? -1.811 0.347 17.972 1.00 94.56 126 CYS A CA 1
ATOM 947 C C . CYS A 1 126 ? -2.894 0.207 19.057 1.00 94.56 126 CYS A C 1
ATOM 949 O O . CYS A 1 126 ? -4.067 0.017 18.712 1.00 94.56 126 CYS A O 1
ATOM 951 N N . PRO A 1 127 ? -2.578 0.385 20.358 1.00 94.62 127 PRO A N 1
ATOM 952 C CA . PRO A 1 127 ? -3.516 0.067 21.441 1.00 94.62 127 PRO A CA 1
ATOM 953 C C . PRO A 1 127 ? -4.847 0.821 21.344 1.00 94.62 127 PRO A C 1
ATOM 955 O O . PRO A 1 127 ? -5.904 0.296 21.687 1.00 94.62 127 PRO A O 1
ATOM 958 N N . ARG A 1 128 ? -4.813 2.055 20.824 1.00 95.56 128 ARG A N 1
ATOM 959 C CA . ARG A 1 128 ? -6.010 2.878 20.598 1.00 95.56 128 ARG A CA 1
ATOM 960 C C . ARG A 1 128 ? -6.869 2.372 19.440 1.00 95.56 128 ARG A C 1
ATOM 962 O O . ARG A 1 128 ? -8.089 2.472 19.526 1.00 95.56 128 ARG A O 1
ATOM 969 N N . CYS A 1 129 ? -6.255 1.876 18.365 1.00 96.25 129 CYS A N 1
ATOM 970 C CA . CYS A 1 129 ? -6.985 1.272 17.251 1.00 96.25 129 CYS A CA 1
ATOM 971 C C . CYS A 1 129 ? -7.608 -0.052 17.699 1.00 96.25 129 CYS A C 1
ATOM 973 O O . CYS A 1 129 ? -8.810 -0.225 17.542 1.00 96.25 129 CYS A O 1
ATOM 975 N N . VAL A 1 130 ? -6.830 -0.918 18.361 1.00 96.94 130 VAL A N 1
ATOM 976 C CA . VAL A 1 130 ? -7.306 -2.197 18.915 1.00 96.94 130 VAL A CA 1
ATOM 977 C C . VAL A 1 130 ? -8.493 -1.988 19.855 1.00 96.94 130 VAL A C 1
ATOM 979 O O . VAL A 1 130 ? -9.510 -2.663 19.734 1.00 96.94 130 VAL A O 1
ATOM 982 N N . ALA A 1 131 ? -8.416 -1.010 20.764 1.00 96.69 131 ALA A N 1
ATOM 983 C CA . ALA A 1 131 ? -9.522 -0.704 21.668 1.00 96.69 131 ALA A CA 1
ATOM 984 C C . ALA A 1 131 ? -10.798 -0.254 20.934 1.00 96.69 131 ALA A C 1
ATOM 986 O O . ALA A 1 131 ? -11.894 -0.520 21.419 1.00 96.69 131 ALA A O 1
ATOM 987 N N . LYS A 1 132 ? -10.680 0.433 19.789 1.00 96.00 132 LYS A N 1
ATOM 988 C CA . LYS A 1 132 ? -11.838 0.819 18.970 1.00 96.00 132 LYS A CA 1
ATOM 989 C C . LYS A 1 132 ? -12.395 -0.365 18.182 1.00 96.00 132 LYS A C 1
ATOM 991 O O . LYS A 1 132 ? -13.599 -0.561 18.222 1.00 96.00 132 LYS A O 1
ATOM 996 N N . LEU A 1 133 ? -11.544 -1.171 17.549 1.00 95.44 133 LEU A N 1
ATOM 997 C CA . LEU A 1 133 ? -11.958 -2.377 16.820 1.00 95.44 133 LEU A CA 1
ATOM 998 C C . LEU A 1 133 ? -12.732 -3.346 17.724 1.00 95.44 133 LEU A C 1
ATOM 1000 O O . LEU A 1 133 ? -13.848 -3.736 17.391 1.00 95.44 133 LEU A O 1
ATOM 1004 N N . ARG A 1 134 ? -12.243 -3.572 18.949 1.00 95.06 134 ARG A N 1
ATOM 1005 C CA . ARG A 1 134 ? -12.933 -4.406 19.945 1.00 95.06 134 ARG A CA 1
ATOM 1006 C C . ARG A 1 134 ? -14.326 -3.902 20.317 1.00 95.06 134 ARG A C 1
ATOM 1008 O O . ARG A 1 134 ? -15.199 -4.714 20.601 1.00 95.06 134 ARG A O 1
ATOM 1015 N N . LYS A 1 135 ? -14.566 -2.582 20.308 1.00 92.50 135 LYS A N 1
ATOM 1016 C CA . LYS A 1 135 ? -15.915 -2.025 20.546 1.00 92.50 135 LYS A CA 1
ATOM 1017 C C . LYS A 1 135 ? -16.904 -2.407 19.446 1.00 92.50 135 LYS A C 1
ATOM 1019 O O . LYS A 1 135 ? -18.101 -2.407 19.703 1.00 92.50 135 LYS A O 1
ATOM 1024 N N . PHE A 1 136 ? -16.405 -2.731 18.258 1.00 90.19 136 PHE A N 1
ATOM 1025 C CA . PHE A 1 136 ? -17.190 -3.204 17.124 1.00 90.19 136 PHE A CA 1
ATOM 1026 C C . PHE A 1 136 ? -17.201 -4.736 16.996 1.00 90.19 136 PHE A C 1
ATOM 1028 O O . PHE A 1 136 ? -17.788 -5.250 16.052 1.00 90.19 136 PHE A O 1
ATOM 1035 N N . GLY A 1 137 ? -16.584 -5.467 17.934 1.00 85.44 137 GLY A N 1
ATOM 1036 C CA . GLY A 1 137 ? -16.495 -6.930 17.884 1.00 85.44 137 GLY A CA 1
ATOM 1037 C C . GLY A 1 137 ? -15.474 -7.469 16.876 1.00 85.44 137 GLY A C 1
ATOM 1038 O O . GLY A 1 137 ? -15.615 -8.610 16.445 1.00 85.44 137 GLY A O 1
ATOM 1039 N N . LEU A 1 138 ? -14.479 -6.653 16.505 1.00 83.06 138 LEU A N 1
ATOM 1040 C CA . LEU A 1 138 ? -13.407 -6.968 15.550 1.00 83.06 138 LEU A CA 1
ATOM 1041 C C . LEU A 1 138 ? -12.044 -7.142 16.233 1.00 83.06 138 LEU A C 1
ATOM 1043 O O . LEU A 1 138 ? -11.807 -6.493 17.285 1.00 83.06 138 LEU A O 1
#

Foldseek 3Di:
DDPVVVVVVVVVVVVVPDPDDPVRVVVVVVVVVVVVVVVVVVVVVVVVVLVVLADWQQFPVRFIWFWWFFAAAPVPRADPPRRVFTFTDGPQQADQQRDQDATPLRDTHDPRTRGIYHGDSDDGPDVSRVVVSVVRVD

Radius of gyration: 22.77 Å; Cα contacts (8 Å, |Δi|>4): 207; chains: 1; bounding box: 49×35×60 Å

Secondary structure (DSSP, 8-state):
--HHHHHHHHHHHHHHH----HHHHHHHHHHHHHHHHHHHHHHHHHHHHHHHHS-EEE-TTS-EEEEEEBB-BTTTSB-TTTTTSEEEEEGGG-STT---PPPTTS----TTB--B-PPPSSPP--HHHHHHHHHTT-

pLDDT: mean 87.19, std 10.85, range [52.06, 97.06]